Protein AF-A0A2M7GHB0-F1 (afdb_monomer_lite)

Secondary structure (DSSP, 8-state):
-----S---SPPTTTTT--TTTS-SSGGG--S-HHHHHHHHHHHHHHHHHTSPPPP--

pLDDT: mean 82.09, std 13.22, range [44.94, 96.56]

Foldseek 3Di:
DPDPDPDDPDDDPVNVVPDCLVDPPDLVSDPDPVVVSVVVVVQVVVCVVVVHDRDDDD

Sequence (58 aa):
MAEERMIQPEVVDGDLALDPGLRPQVLDDFVGQDQARGNLKVFIEAARSRAEAMDHVL

Structure (mmCIF, N/CA/C/O backbone):
data_AF-A0A2M7GHB0-F1
#
_entry.id   AF-A0A2M7GHB0-F1
#
loop_
_atom_site.group_PDB
_atom_site.id
_atom_site.type_symbol
_atom_site.label_atom_id
_atom_site.label_alt_id
_atom_site.label_comp_id
_atom_site.label_asym_id
_atom_site.label_entity_id
_atom_site.label_seq_id
_atom_site.pdbx_PDB_ins_code
_atom_site.Cartn_x
_atom_site.Cartn_y
_atom_site.Cartn_z
_atom_site.occupancy
_atom_site.B_iso_or_equiv
_atom_site.auth_seq_id
_atom_site.auth_comp_id
_atom_site.auth_asym_id
_atom_site.auth_atom_id
_atom_site.pdbx_PDB_model_num
ATOM 1 N N . MET A 1 1 ? 20.987 30.941 0.391 1.00 44.94 1 MET A N 1
ATOM 2 C CA . MET A 1 1 ? 21.140 30.557 -1.024 1.00 44.94 1 MET A CA 1
ATOM 3 C C . MET A 1 1 ? 20.541 29.166 -1.140 1.00 44.94 1 MET A C 1
ATOM 5 O O . MET A 1 1 ? 21.191 28.223 -0.720 1.00 44.94 1 MET A O 1
ATOM 9 N N . ALA A 1 2 ? 19.262 29.051 -1.502 1.00 52.97 2 ALA A N 1
ATOM 10 C CA . ALA A 1 2 ? 18.641 27.739 -1.681 1.00 52.97 2 ALA A CA 1
ATOM 11 C C . ALA A 1 2 ? 19.164 27.158 -2.999 1.00 52.97 2 ALA A C 1
ATOM 13 O O . ALA A 1 2 ? 19.090 27.839 -4.018 1.00 52.97 2 ALA A O 1
ATOM 14 N N . GLU A 1 3 ? 19.761 25.967 -2.948 1.00 60.81 3 GLU A N 1
ATOM 15 C CA . GLU A 1 3 ? 20.274 25.258 -4.121 1.00 60.81 3 GLU A CA 1
ATOM 16 C C . GLU A 1 3 ? 19.181 25.123 -5.187 1.00 60.81 3 GLU A C 1
ATOM 18 O O . GLU A 1 3 ? 18.061 24.684 -4.910 1.00 60.81 3 GLU A O 1
ATOM 23 N N . GLU A 1 4 ? 19.519 25.527 -6.407 1.00 61.66 4 GLU A N 1
ATOM 24 C CA . GLU A 1 4 ? 18.678 25.398 -7.589 1.00 61.66 4 GLU A CA 1
ATOM 25 C C . GLU A 1 4 ? 18.499 23.902 -7.880 1.00 61.66 4 GLU A C 1
ATOM 27 O O . GLU A 1 4 ? 19.394 23.231 -8.396 1.00 61.66 4 GLU A O 1
ATOM 32 N N . ARG A 1 5 ? 17.376 23.326 -7.434 1.00 67.81 5 ARG A N 1
ATOM 33 C CA . ARG A 1 5 ? 17.120 21.894 -7.615 1.00 67.81 5 ARG A CA 1
ATOM 34 C C . ARG A 1 5 ? 16.925 21.601 -9.103 1.00 67.81 5 ARG A C 1
ATOM 36 O O . ARG A 1 5 ? 16.020 22.145 -9.722 1.00 67.81 5 ARG A O 1
ATOM 43 N N . MET A 1 6 ? 17.730 20.676 -9.630 1.00 78.75 6 MET A N 1
ATOM 44 C CA . MET A 1 6 ? 17.730 20.170 -11.016 1.00 78.75 6 MET A CA 1
ATOM 45 C C . MET A 1 6 ? 16.488 19.318 -11.363 1.00 78.75 6 MET A C 1
ATOM 47 O O . MET A 1 6 ? 16.574 18.354 -12.116 1.00 78.75 6 MET A O 1
ATOM 51 N N . ILE A 1 7 ? 15.329 19.597 -10.776 1.00 80.94 7 ILE A N 1
ATOM 52 C CA . ILE A 1 7 ? 14.098 18.869 -11.091 1.00 80.94 7 ILE A CA 1
ATOM 53 C C . ILE A 1 7 ? 13.005 19.859 -11.454 1.00 80.94 7 ILE A C 1
ATOM 55 O O . ILE A 1 7 ? 12.838 20.876 -10.783 1.00 80.94 7 ILE A O 1
ATOM 59 N N . GLN A 1 8 ? 12.261 19.535 -12.508 1.00 80.06 8 GLN A N 1
ATOM 60 C CA . GLN A 1 8 ? 11.074 20.268 -12.919 1.00 80.06 8 GLN A CA 1
ATOM 61 C C . GLN A 1 8 ? 9.853 19.576 -12.296 1.00 80.06 8 GLN A C 1
ATOM 63 O O . GLN A 1 8 ? 9.534 18.456 -12.685 1.00 80.06 8 GLN A O 1
ATOM 68 N N . PRO A 1 9 ? 9.207 20.178 -11.280 1.00 76.75 9 PRO A N 1
ATOM 69 C CA . PRO A 1 9 ? 8.065 19.570 -10.593 1.00 76.75 9 PRO A CA 1
ATOM 70 C C . PRO A 1 9 ? 6.736 19.778 -11.340 1.00 76.75 9 PRO A C 1
ATOM 72 O O . PRO A 1 9 ? 5.692 19.332 -10.869 1.00 76.75 9 PRO A O 1
ATOM 75 N N . GLU A 1 10 ? 6.757 20.514 -12.450 1.00 85.62 10 GLU A N 1
ATOM 76 C CA . GLU A 1 10 ? 5.584 20.885 -13.236 1.00 85.62 10 GLU A CA 1
ATOM 77 C C . GLU A 1 10 ? 5.168 19.719 -14.136 1.00 85.62 10 GLU A C 1
ATOM 79 O O . GLU A 1 10 ? 5.987 19.193 -14.885 1.00 85.62 10 GLU A O 1
ATOM 84 N N . VAL A 1 11 ? 3.894 19.329 -14.064 1.00 75.38 11 VAL A N 1
ATOM 85 C CA . VAL A 1 11 ? 3.323 18.282 -14.921 1.00 75.38 11 VAL A CA 1
ATOM 86 C C . VAL A 1 11 ? 3.223 18.820 -16.346 1.00 75.38 11 VAL A C 1
ATOM 88 O O . VAL A 1 11 ? 2.540 19.820 -16.572 1.00 75.38 11 VAL A O 1
ATOM 91 N N . VAL A 1 12 ? 3.879 18.163 -17.301 1.00 82.19 12 VAL A N 1
ATOM 92 C CA . VAL A 1 12 ? 3.770 18.498 -18.730 1.00 82.19 12 VAL A CA 1
ATOM 93 C C . VAL A 1 12 ? 2.744 17.602 -19.422 1.00 82.19 12 VAL A C 1
ATOM 95 O O . VAL A 1 12 ? 2.469 16.494 -18.968 1.00 82.19 12 VAL A O 1
ATOM 98 N N . ASP A 1 13 ? 2.182 18.046 -20.549 1.00 72.19 13 ASP A N 1
ATOM 99 C CA . ASP A 1 13 ? 1.095 17.335 -21.251 1.00 72.19 13 ASP A CA 1
ATOM 100 C C . ASP A 1 13 ? 1.430 15.866 -21.610 1.00 72.19 13 ASP A C 1
ATOM 102 O O . ASP A 1 13 ? 0.535 15.029 -21.716 1.00 72.19 13 ASP A O 1
ATOM 106 N N . GLY A 1 14 ? 2.718 15.519 -21.744 1.00 71.75 14 GLY A N 1
ATOM 107 C CA . GLY A 1 14 ? 3.188 14.143 -21.962 1.00 71.75 14 GLY A CA 1
ATOM 108 C C . GLY A 1 14 ? 3.226 13.252 -20.710 1.00 71.75 14 GLY A C 1
ATOM 109 O O . GLY A 1 14 ? 3.219 12.030 -20.842 1.00 71.75 14 GLY A O 1
ATOM 110 N N . ASP A 1 15 ? 3.213 13.826 -19.504 1.00 70.06 15 ASP A N 1
ATOM 111 C CA . ASP A 1 15 ? 3.264 13.080 -18.237 1.00 70.06 15 ASP A CA 1
ATOM 112 C C . ASP A 1 15 ? 1.935 12.390 -17.919 1.00 70.06 15 ASP A C 1
ATOM 114 O O . ASP A 1 15 ? 1.895 11.355 -17.252 1.00 70.06 15 ASP A O 1
ATOM 118 N N . LEU A 1 16 ? 0.827 12.962 -18.389 1.00 70.12 16 LEU A N 1
ATOM 119 C CA . LEU A 1 16 ? -0.507 12.386 -18.220 1.00 70.12 16 LEU A CA 1
ATOM 120 C C . LEU A 1 16 ? -0.776 11.255 -19.218 1.00 70.12 16 LEU A C 1
ATOM 122 O O . LEU A 1 16 ? -1.649 10.426 -18.980 1.00 70.12 16 LEU A O 1
ATOM 126 N N . ALA A 1 17 ? -0.007 11.196 -20.308 1.00 68.81 17 ALA A N 1
ATOM 127 C CA . ALA A 1 17 ? -0.078 10.132 -21.305 1.00 68.81 17 ALA A CA 1
ATOM 128 C C . ALA A 1 17 ? 0.658 8.846 -20.873 1.00 68.81 17 ALA A C 1
ATOM 130 O O . ALA A 1 17 ? 0.759 7.906 -21.661 1.00 68.81 17 ALA A O 1
ATOM 131 N N . LEU A 1 18 ? 1.190 8.799 -19.644 1.00 62.50 18 LEU A N 1
ATOM 132 C CA . LEU A 1 18 ? 1.930 7.651 -19.132 1.00 62.50 18 LEU A CA 1
ATOM 133 C C . LEU A 1 18 ? 1.033 6.411 -19.023 1.00 62.50 18 LEU A C 1
ATOM 135 O O . LEU A 1 18 ? -0.005 6.409 -18.365 1.00 62.50 18 LEU A O 1
ATOM 139 N N . ASP A 1 19 ? 1.500 5.363 -19.696 1.00 61.97 19 ASP A N 1
ATOM 140 C CA . ASP A 1 19 ? 0.884 4.055 -19.882 1.00 61.97 19 ASP A CA 1
ATOM 141 C C . ASP A 1 19 ? 0.330 3.480 -18.557 1.00 61.97 19 ASP A C 1
ATOM 143 O O . ASP A 1 19 ? 1.089 3.371 -17.583 1.00 61.97 19 ASP A O 1
ATOM 147 N N . PRO A 1 20 ? -0.959 3.087 -18.487 1.00 59.75 20 PRO A N 1
ATOM 148 C CA . PRO A 1 20 ? -1.560 2.460 -17.307 1.00 59.75 20 PRO A CA 1
ATOM 149 C C . PRO A 1 20 ? -0.744 1.291 -16.734 1.00 59.75 20 PRO A C 1
ATOM 151 O O . PRO A 1 20 ? -0.800 1.039 -15.533 1.00 59.75 20 PRO A O 1
ATOM 154 N N . GLY A 1 21 ? 0.049 0.603 -17.565 1.00 63.84 21 GLY A N 1
ATOM 155 C CA . GLY A 1 21 ? 0.922 -0.487 -17.125 1.00 63.84 21 GLY A CA 1
ATOM 156 C C . GLY A 1 21 ? 2.162 -0.051 -16.331 1.00 63.84 21 GLY A C 1
ATOM 157 O O . GLY A 1 21 ? 2.720 -0.856 -15.589 1.00 63.84 21 GLY A O 1
ATOM 158 N N . LEU A 1 22 ? 2.604 1.205 -16.452 1.00 70.94 22 LEU A N 1
ATOM 159 C CA . LEU A 1 22 ? 3.809 1.704 -15.772 1.00 70.94 22 LEU A CA 1
ATOM 160 C C . LEU A 1 22 ? 3.538 2.196 -14.347 1.00 70.94 22 LEU A C 1
ATOM 162 O O . LEU A 1 22 ? 4.462 2.265 -13.536 1.00 70.94 22 LEU A O 1
ATOM 166 N N . ARG A 1 23 ? 2.289 2.559 -14.033 1.00 79.25 23 ARG A N 1
ATOM 167 C CA . ARG A 1 23 ? 1.881 3.067 -12.715 1.00 79.25 23 ARG A CA 1
ATOM 168 C C . ARG A 1 23 ? 0.672 2.283 -12.205 1.00 79.25 23 ARG A C 1
ATOM 170 O O . ARG A 1 23 ? -0.462 2.730 -12.397 1.00 79.25 23 ARG A O 1
ATOM 177 N N . PRO A 1 24 ? 0.920 1.136 -11.547 1.00 83.62 24 PRO A N 1
ATOM 178 C CA . PRO A 1 24 ? -0.116 0.310 -10.941 1.00 83.62 24 PRO A CA 1
ATOM 179 C C . PRO A 1 24 ? -1.095 1.151 -10.118 1.00 83.62 24 PRO A C 1
ATOM 181 O O . PRO A 1 24 ? -0.677 1.917 -9.249 1.00 83.62 24 PRO A O 1
ATOM 184 N N . GLN A 1 25 ? -2.390 1.028 -10.408 1.00 87.06 25 GLN A N 1
ATOM 185 C CA . GLN A 1 25 ? -3.441 1.751 -9.679 1.00 87.06 25 GLN A CA 1
ATOM 186 C C . GLN A 1 25 ? -3.848 1.017 -8.404 1.00 87.06 25 GLN A C 1
ATOM 188 O O . GLN A 1 25 ? -4.240 1.638 -7.416 1.00 87.06 25 GLN A O 1
ATOM 193 N N . VAL A 1 26 ? -3.735 -0.311 -8.419 1.00 89.62 26 VAL A N 1
ATOM 194 C CA . VAL A 1 26 ? -3.946 -1.159 -7.251 1.00 89.62 26 VAL A CA 1
ATOM 195 C C . VAL A 1 26 ? -2.680 -1.937 -6.924 1.00 89.62 26 VAL A C 1
ATOM 197 O O . VAL A 1 26 ? -1.853 -2.224 -7.788 1.00 89.62 26 VAL A O 1
ATOM 200 N N . LEU A 1 27 ? -2.541 -2.309 -5.652 1.00 90.19 27 LEU A N 1
ATOM 201 C CA . LEU A 1 27 ? -1.397 -3.082 -5.169 1.00 90.19 27 LEU A CA 1
ATOM 202 C C . LEU A 1 27 ? -1.264 -4.443 -5.875 1.00 90.19 27 LEU A C 1
ATOM 204 O O . LEU A 1 27 ? -0.161 -4.974 -5.971 1.00 90.19 27 LEU A O 1
ATOM 208 N N . ASP A 1 28 ? -2.374 -4.987 -6.377 1.00 90.00 28 ASP A N 1
ATOM 209 C CA . ASP A 1 28 ? -2.410 -6.252 -7.115 1.00 90.00 28 ASP A CA 1
ATOM 210 C C . ASP A 1 28 ? -1.802 -6.155 -8.519 1.00 90.00 28 ASP A C 1
ATOM 212 O O . ASP A 1 28 ? -1.266 -7.146 -9.011 1.00 90.00 28 ASP A O 1
ATOM 216 N N . ASP A 1 29 ? -1.805 -4.966 -9.124 1.00 90.31 29 ASP A N 1
ATOM 217 C CA . ASP A 1 29 ? -1.204 -4.720 -10.440 1.00 90.31 29 ASP A CA 1
ATOM 218 C C . ASP A 1 29 ? 0.315 -4.510 -10.340 1.00 90.31 29 ASP A C 1
ATOM 220 O O . ASP A 1 29 ? 1.025 -4.486 -11.346 1.00 90.31 29 ASP A O 1
ATOM 224 N N . PHE A 1 30 ? 0.844 -4.333 -9.125 1.00 89.75 30 PHE A N 1
ATOM 225 C CA . PHE A 1 30 ? 2.273 -4.156 -8.918 1.00 89.75 30 PHE A CA 1
ATOM 226 C C . PHE A 1 30 ? 2.991 -5.483 -9.151 1.00 89.75 30 PHE A C 1
ATOM 228 O O . PHE A 1 30 ? 2.704 -6.467 -8.474 1.00 89.75 30 PHE A O 1
ATOM 235 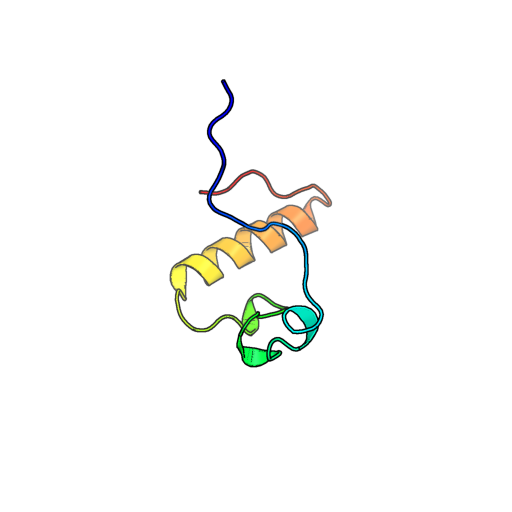N N . VAL A 1 31 ? 3.957 -5.521 -10.068 1.00 89.56 31 VAL A N 1
ATOM 236 C CA . VAL A 1 31 ? 4.707 -6.739 -10.416 1.00 89.56 31 VAL A CA 1
ATOM 237 C C . VAL A 1 31 ? 6.003 -6.831 -9.602 1.00 89.56 31 VAL A C 1
ATOM 239 O O . VAL A 1 31 ? 6.776 -5.880 -9.532 1.00 89.56 31 VAL A O 1
ATOM 242 N N . GLY A 1 32 ? 6.260 -7.996 -8.999 1.00 90.06 32 GLY A N 1
ATOM 243 C CA . GLY A 1 32 ? 7.424 -8.250 -8.141 1.00 90.06 32 GLY A CA 1
ATOM 244 C C . GLY A 1 32 ? 7.242 -7.795 -6.687 1.00 90.06 32 GLY A C 1
ATOM 245 O O . GLY A 1 32 ? 6.182 -7.308 -6.295 1.00 90.06 32 GLY A O 1
ATOM 246 N 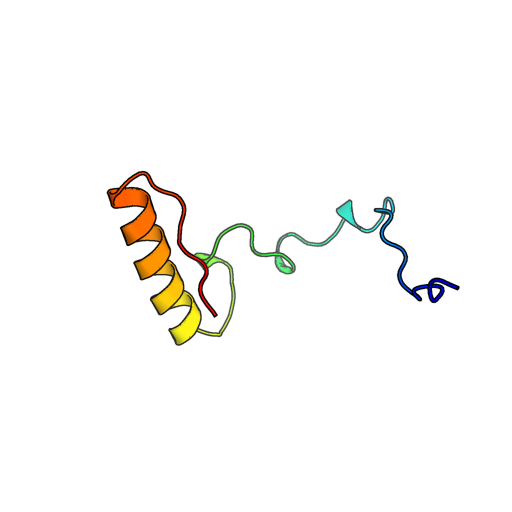N . GLN A 1 33 ? 8.286 -7.965 -5.870 1.00 91.19 33 GLN A N 1
ATOM 247 C CA . GLN A 1 33 ? 8.271 -7.631 -4.435 1.00 91.19 33 GLN A CA 1
ATOM 248 C C . GLN A 1 33 ? 7.156 -8.341 -3.640 1.00 91.19 33 GLN A C 1
ATOM 250 O O . GLN A 1 33 ? 6.519 -7.743 -2.773 1.00 91.19 33 GLN A O 1
ATOM 255 N N . ASP A 1 34 ? 6.920 -9.628 -3.915 1.00 94.12 34 ASP A N 1
ATOM 256 C CA . ASP A 1 34 ? 5.802 -10.403 -3.353 1.00 94.12 34 ASP A CA 1
ATOM 257 C C . ASP A 1 34 ? 5.701 -10.316 -1.822 1.00 94.12 34 ASP A C 1
ATOM 259 O O . ASP A 1 34 ? 4.612 -10.111 -1.285 1.00 94.12 34 ASP A O 1
ATOM 263 N N . GLN A 1 35 ? 6.836 -10.411 -1.119 1.00 94.25 35 GLN A N 1
ATOM 264 C CA . GLN A 1 35 ? 6.882 -10.318 0.342 1.00 94.25 35 GLN A CA 1
ATOM 265 C C . GLN A 1 35 ? 6.451 -8.934 0.844 1.00 94.25 35 GLN A C 1
ATOM 267 O O . GLN A 1 35 ? 5.624 -8.836 1.751 1.00 94.25 35 GLN A O 1
ATOM 272 N N . ALA A 1 36 ? 6.976 -7.863 0.243 1.00 92.56 36 ALA A N 1
ATOM 273 C CA . ALA A 1 36 ? 6.636 -6.500 0.636 1.00 92.56 36 ALA A CA 1
ATOM 274 C C . ALA A 1 36 ? 5.160 -6.193 0.346 1.00 92.56 36 ALA A C 1
ATOM 276 O O . A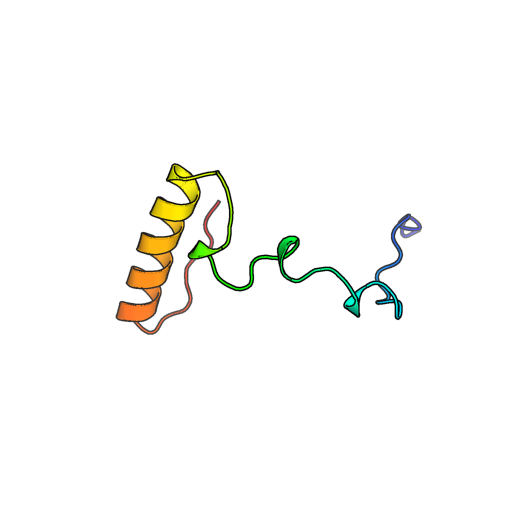LA A 1 36 ? 4.462 -5.681 1.221 1.00 92.56 36 ALA A O 1
ATOM 277 N N . ARG A 1 37 ? 4.648 -6.588 -0.831 1.00 92.69 37 ARG A N 1
ATOM 278 C CA . ARG A 1 37 ? 3.217 -6.464 -1.155 1.00 92.69 37 ARG A CA 1
ATOM 279 C C . ARG A 1 37 ? 2.345 -7.231 -0.162 1.00 92.69 37 ARG A C 1
ATOM 281 O O . ARG A 1 37 ? 1.316 -6.714 0.258 1.00 92.69 37 ARG A O 1
ATOM 288 N N . GLY A 1 38 ? 2.748 -8.444 0.220 1.00 94.31 38 GLY A N 1
ATOM 289 C CA . GLY A 1 38 ? 2.034 -9.260 1.205 1.00 94.31 38 GLY A CA 1
ATOM 290 C C . GLY A 1 38 ? 1.930 -8.572 2.566 1.00 94.31 38 GLY A C 1
ATOM 291 O O . GLY A 1 38 ? 0.836 -8.465 3.117 1.00 94.31 38 GLY A O 1
ATOM 292 N N . ASN A 1 39 ? 3.039 -8.027 3.066 1.00 93.44 39 ASN A N 1
ATOM 293 C CA . ASN A 1 39 ? 3.043 -7.266 4.316 1.00 93.44 39 ASN A CA 1
ATOM 294 C C . ASN A 1 39 ? 2.151 -6.020 4.220 1.00 93.44 39 ASN A C 1
ATOM 296 O O . ASN A 1 39 ? 1.345 -5.763 5.114 1.00 93.44 39 ASN A O 1
ATOM 300 N N . LEU A 1 40 ? 2.245 -5.278 3.110 1.00 93.31 40 LEU A N 1
ATOM 301 C CA . LEU A 1 40 ? 1.447 -4.072 2.891 1.00 93.31 40 LEU A CA 1
ATOM 302 C C . LEU A 1 40 ? -0.058 -4.378 2.870 1.00 93.31 40 LEU A C 1
ATOM 304 O O . LEU A 1 40 ? -0.835 -3.632 3.459 1.00 93.31 40 LEU A O 1
ATOM 308 N N . LYS A 1 41 ? -0.472 -5.501 2.262 1.00 93.75 41 LYS A N 1
ATOM 309 C CA . LYS A 1 41 ? -1.874 -5.955 2.285 1.00 93.75 41 LYS A CA 1
ATOM 310 C C . LYS A 1 41 ? -2.391 -6.126 3.709 1.00 93.75 41 LYS A C 1
ATOM 312 O O . LYS A 1 41 ? -3.445 -5.586 4.031 1.00 93.75 41 LYS A O 1
ATOM 317 N N . VAL A 1 42 ? -1.629 -6.803 4.568 1.00 94.06 42 VAL A N 1
ATOM 318 C CA . VAL A 1 42 ? -2.013 -7.022 5.972 1.00 94.06 42 VAL A CA 1
ATOM 319 C C . VAL A 1 42 ? -2.156 -5.693 6.718 1.00 94.06 42 VAL A C 1
ATOM 321 O O . VAL A 1 42 ? -3.129 -5.500 7.446 1.00 94.06 42 VAL A O 1
ATOM 324 N N . PHE A 1 43 ? -1.233 -4.748 6.515 1.00 93.31 43 PHE A N 1
ATOM 325 C CA . PHE A 1 43 ? -1.319 -3.431 7.152 1.00 93.31 43 PHE A CA 1
ATOM 326 C C . PHE A 1 43 ? -2.527 -2.622 6.677 1.00 93.31 43 PHE A C 1
ATOM 328 O O . PHE A 1 43 ? -3.243 -2.056 7.505 1.00 93.31 43 PHE A O 1
ATOM 335 N N . ILE A 1 44 ? -2.793 -2.615 5.368 1.00 92.88 44 ILE A N 1
ATOM 336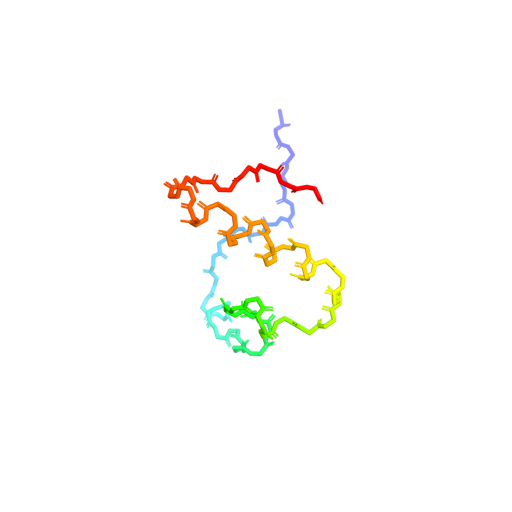 C CA . ILE A 1 44 ? -3.955 -1.937 4.783 1.00 92.88 44 ILE A CA 1
ATOM 337 C C . ILE A 1 44 ? -5.249 -2.536 5.340 1.00 92.88 44 ILE A C 1
ATOM 339 O O . ILE A 1 44 ? -6.135 -1.797 5.766 1.00 92.88 44 ILE A O 1
ATOM 343 N N . GLU A 1 45 ? -5.372 -3.863 5.373 1.00 94.31 45 GLU A N 1
ATOM 344 C CA . GLU A 1 45 ? -6.549 -4.545 5.922 1.00 94.31 45 GLU A CA 1
ATOM 345 C C . GLU A 1 45 ? -6.751 -4.240 7.409 1.00 94.31 45 GLU A C 1
ATOM 347 O O . GLU A 1 45 ? -7.874 -3.966 7.841 1.00 94.31 45 GLU A O 1
ATOM 352 N N . ALA A 1 46 ? -5.672 -4.216 8.191 1.00 94.62 46 ALA A N 1
ATOM 353 C CA . ALA A 1 46 ? -5.730 -3.890 9.608 1.00 94.62 46 ALA A CA 1
ATOM 354 C C . ALA A 1 46 ? -6.137 -2.424 9.851 1.00 94.62 46 ALA A C 1
ATOM 356 O O . ALA A 1 46 ? -6.943 -2.156 10.737 1.00 94.62 46 ALA A O 1
ATOM 357 N N . ALA A 1 47 ? -5.619 -1.474 9.069 1.00 94.94 47 ALA A N 1
ATOM 358 C CA . ALA A 1 47 ? -6.009 -0.066 9.163 1.00 94.94 47 ALA A CA 1
ATOM 359 C C . ALA A 1 47 ? -7.484 0.133 8.771 1.00 94.94 47 ALA A C 1
ATOM 361 O O . ALA A 1 47 ? -8.252 0.776 9.489 1.00 94.94 47 ALA A O 1
ATOM 362 N N . ARG A 1 48 ? -7.918 -0.516 7.681 1.00 94.62 48 ARG A N 1
ATOM 363 C CA . ARG A 1 48 ? -9.317 -0.497 7.230 1.00 94.62 48 ARG A CA 1
ATOM 364 C C . ARG A 1 48 ? -10.272 -1.082 8.265 1.00 94.62 48 ARG A C 1
ATOM 366 O O . ARG A 1 48 ? -11.349 -0.525 8.447 1.00 94.62 48 ARG A O 1
ATOM 373 N N . SER A 1 49 ? -9.901 -2.173 8.938 1.00 96.19 49 SER A N 1
ATOM 374 C CA . SER A 1 49 ? -10.761 -2.798 9.954 1.00 96.19 49 SER A CA 1
ATOM 375 C C . SER A 1 49 ? -10.945 -1.926 11.196 1.00 96.19 49 SER A C 1
ATOM 377 O O . SER A 1 49 ? -12.010 -1.962 11.807 1.00 96.19 49 SER A O 1
ATOM 379 N N . ARG A 1 50 ? -9.949 -1.097 11.529 1.00 96.56 50 ARG A N 1
ATOM 380 C CA . ARG A 1 50 ? -10.041 -0.083 12.590 1.00 96.56 50 ARG A CA 1
ATOM 381 C C . ARG A 1 50 ? -10.709 1.220 12.143 1.00 96.56 50 ARG A C 1
ATOM 38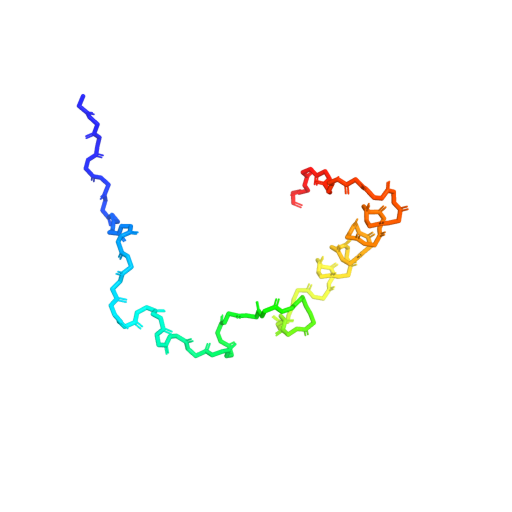3 O O . ARG A 1 50 ? -11.033 2.039 12.992 1.00 96.56 50 ARG A O 1
ATOM 390 N N . ALA A 1 51 ? -10.932 1.403 10.839 1.00 95.38 51 ALA A N 1
ATOM 391 C CA . ALA A 1 51 ? -11.359 2.669 10.237 1.00 95.38 51 ALA A CA 1
ATOM 392 C C . ALA A 1 51 ? -10.426 3.850 10.582 1.00 95.38 51 ALA A C 1
ATOM 394 O O . ALA A 1 51 ? -10.863 4.993 10.709 1.00 95.38 51 ALA A O 1
ATOM 395 N N . GLU A 1 52 ? -9.131 3.565 10.700 1.00 93.94 52 GLU A N 1
ATOM 396 C CA . GLU A 1 52 ? -8.085 4.534 11.021 1.00 93.94 52 GLU A CA 1
ATOM 397 C C . GLU A 1 52 ? -7.078 4.629 9.873 1.00 93.94 52 GLU A C 1
ATOM 399 O O . GLU A 1 52 ? -6.964 3.729 9.035 1.00 93.94 52 GLU A O 1
ATOM 404 N N . ALA A 1 53 ? -6.336 5.737 9.823 1.00 93.31 53 ALA A N 1
ATOM 405 C CA . ALA A 1 53 ? -5.226 5.861 8.890 1.00 93.31 53 ALA A CA 1
ATOM 406 C C . ALA A 1 53 ? -4.162 4.792 9.190 1.00 93.31 53 ALA A C 1
ATOM 408 O O . ALA A 1 53 ? -3.918 4.445 10.344 1.00 93.31 53 ALA A O 1
ATOM 409 N N . MET A 1 54 ? -3.527 4.267 8.141 1.00 89.62 54 MET A N 1
ATOM 410 C CA . MET A 1 54 ? -2.403 3.350 8.301 1.00 89.62 54 MET A CA 1
ATOM 411 C C . MET A 1 54 ? -1.210 4.108 8.894 1.00 89.62 54 MET A C 1
ATOM 413 O O . MET A 1 54 ? -0.881 5.203 8.434 1.00 89.62 54 MET A O 1
ATOM 417 N N . ASP A 1 55 ? -0.570 3.522 9.903 1.00 85.25 55 ASP A N 1
ATOM 418 C CA . ASP A 1 55 ? 0.650 4.071 10.490 1.00 85.25 55 ASP A CA 1
ATOM 419 C C . ASP A 1 55 ? 1.786 4.138 9.461 1.00 85.25 55 ASP A C 1
ATOM 421 O O . ASP A 1 55 ? 1.751 3.493 8.410 1.00 85.25 55 ASP A O 1
ATOM 425 N N . HIS A 1 56 ? 2.820 4.924 9.760 1.00 84.62 56 HIS A N 1
ATOM 426 C CA . HIS A 1 56 ? 3.995 4.993 8.895 1.00 84.62 56 HIS A CA 1
ATOM 427 C C . HIS A 1 56 ? 4.737 3.652 8.917 1.00 84.62 56 HIS A C 1
ATOM 429 O O . HIS A 1 56 ? 5.126 3.167 9.980 1.00 84.62 56 HIS A O 1
ATOM 435 N N . VAL A 1 57 ? 4.948 3.076 7.734 1.00 72.38 57 VAL A N 1
ATOM 436 C CA . VAL A 1 57 ? 5.644 1.799 7.530 1.00 72.38 57 VAL A CA 1
ATOM 437 C C . VAL A 1 57 ? 6.890 2.050 6.671 1.00 72.38 57 VAL A C 1
ATOM 439 O O . VAL A 1 57 ? 6.825 2.862 5.747 1.00 72.38 57 VAL A O 1
ATOM 442 N N . LEU A 1 58 ? 8.013 1.404 7.010 1.00 56.09 58 LEU A N 1
ATOM 443 C CA . LEU A 1 58 ? 9.317 1.515 6.330 1.00 56.09 58 LEU A CA 1
ATOM 444 C C . LEU A 1 58 ? 9.504 0.435 5.260 1.00 56.09 58 LEU A C 1
ATOM 446 O O . LEU A 1 58 ? 9.137 -0.729 5.543 1.00 56.09 58 LEU A O 1
#

Radius of gyration: 16.94 Å; chains: 1; bounding box: 32×41×35 Å

=== Feature glossary ===
Legend for the data blocks above and below:

— What the protein is —

The amino-acid sequence is the protein's primary structure: the linear order of residues from the N-terminus to the C-terminus, written in one-letter code. Everything else here — the 3D coordinates, the secondary structure, the domain annotations — is ultimately a consequence of this string.

Database cross-references. InterPro integrates a dozen domain/family signature databases into unified entries with residue-range hits. GO terms attach function/process/location labels with evidence codes. CATH codes position the fold in a four-level structural taxonomy. Organism is the NCBI-taxonomy species name.

— Where its atoms are —

The mmCIF block holds the 3D Cartesian coordinates of each backbone atom (N, Cα, C, O) in ångströms. mmCIF is the PDB's canonical archive format — a tagged-loop text representation of the atomic model.

The six renders are orthographic views along the three Cartesian axes in both directions. Representation (cartoon, sticks, or surface) and color scheme (sequence-rainbow or by-chain) vary across proteins so the training set covers all the common visualization conventions.

— Local backbone conformation —

Secondary structure is the local, repeating backbone conformation. DSSP classifies it into eight states by reading the hydrogen-bond network: three helix types (H, G, I), two β types (E, B), two non-regular types (T, S), and unstructured coil (-).

SS3 is a coarse helix/strand/coil call (letters a/b/c) made by the P-SEA algorithm from inter-Cα distances and dihedrals. It is less detailed than DSSP but needs only Cα positions.

Backbone dihedral angles. Every residue except chain termini has a φ (preceding-C → N → Cα → C) and a ψ (N → Cα → C → next-N). They are reported in degrees following the IUPAC sign convention. Secondary structure is essentially a statement about which (φ, ψ) basin each residue occupies.

— Global shape and packing —

The geometric summary reports three shape descriptors. Rg (radius of gyration) measures how spread out the Cα atoms are about their centre of mass; compact globular proteins have small Rg, elongated or unfolded ones large. Cα contacts (<8 Å, |i−j|>4) count long-range residue pairs in spatial proximity — high for tightly packed folds, near zero for rods or random coil. The bounding-box extents give the protein's footprint along x, y, z in Å.

Solvent accessibility: the surface area of each residue that a 1.4 Å water probe can touch, in Å². When only backbone atoms are present the absolute values are lower than full-atom SASA (side chains contribute most of the area) and are flagged as backbone-only.

Plot images: a contact map (which residues are close in 3D, as an N×N binary image), a Ramachandran scatter (backbone torsion angles, revealing secondary-structure composition at a glance), and — for AlphaFold structures — a PAE heatmap (pairwise prediction confidence).

— Structural neighborhood —

Foldseek's 3Di representation compresses backbone geometry into a per-residue letter drawn from a learned twenty-state alphabet. It captures the tertiary interaction pattern around each residue — which residues are packed against it in space, regardless of where they are in sequence.

Structural nearest neighbors (via Foldseek easy-search vs the PDB). Reported per hit: target PDB id, E-value, and alignment TM-score. A TM-score above ~0.5 is the conventional threshold for 'same fold'.

— Confidence and disorder —

pLDDT (predicted Local Distance Difference Test) is AlphaFold's per-residue confidence score, ranging from 0 to 100. Values above 90 indicate high confidence (typically well-packed cores); 70–90 is confident; 50–70 low confidence; below 50 usually means the region is disordered or the prediction is unreliable there. AlphaFold stores pLDDT in the mmCIF B-factor column.

For experimental (PDB) structures, the B-factor (temperature factor) quantifies the positional spread of each atom in the crystal — a combination of thermal vibration and static disorder — in units of Å². High B-factors mark flexible loops or poorly resolved regions; low B-factors mark the rigid, well-ordered core.

Predicted Aligned Error (PAE) is an AlphaFold confidence ma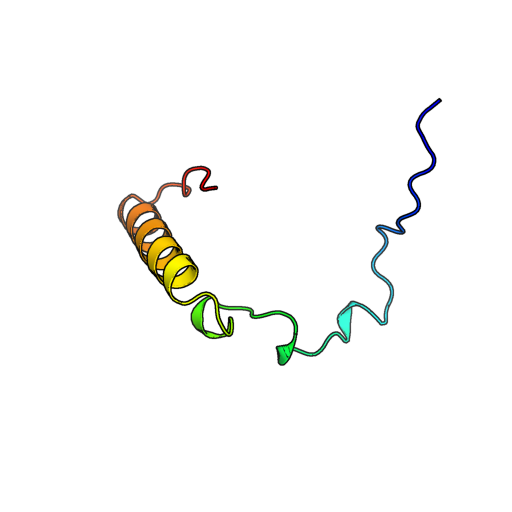trix: entry (i, j) is the expected error in the position of residue j, in ångströms, when the prediction is superimposed on the true structure at residue i. Low PAE within a block of residues means that block is internally rigid and well-predicted; high PAE between two blocks means their relative placement is uncertain even if each block individually is confident.